Protein AF-A0A8C2WLU7-F1 (afdb_monomer_lite)

InterPro domains:
  IPR041056 Protein of unknown function DUF5585 [PF17823] (49-109)

Organism: Cyclopterus lumpus (NCBI:txid8103)

Sequence (111 aa):
NVTTVSSNNVTTVSSNNVTTVSSNNVTTVSSNNVTIVSSNNVTIPVVDVAGAALTSQLVDTASLLAVLLFGLLFFLVTVAVFVTQAYESYRRKDYTQVDYLINGMYSDSGV

Secondary structure (DSSP, 8-state):
-EEEEESS-EEEEESS-EEEEESS-EEEEESS-EEEEESS-EE----HHHHHHHHHHHHHHHHHHHHHHHHHHHHHHHHHHHHHHHHHHHHHHHHHHHHHHHHTTSSSS--

pLDDT: mean 72.71, std 14.47, range [46.16, 97.88]

Foldseek 3Di:
DDEEEDADEDEEEDADEYEYEYAEEYEYEYPDDYDYHYVDDYDYPPDDNVVVVVVVVVVVVVVVVVCVVVVVVVVVVVVVVVCVVVVCVVVVVVVVVVVCVVVVVPDPDDD

Radius of gyration: 38.04 Å; chains: 1; bounding box: 80×15×97 Å

Structure (mmCIF, N/CA/C/O backbone):
data_AF-A0A8C2WLU7-F1
#
_entry.id   AF-A0A8C2WLU7-F1
#
loop_
_atom_site.group_PDB
_atom_site.id
_atom_site.type_symbol
_atom_site.label_atom_id
_atom_site.label_alt_id
_atom_site.label_comp_id
_atom_site.label_asym_id
_atom_site.label_entity_id
_atom_site.label_seq_id
_atom_site.pdbx_PDB_ins_code
_atom_site.Cartn_x
_atom_site.Cartn_y
_atom_site.Cartn_z
_atom_site.occupancy
_atom_site.B_iso_or_equiv
_atom_site.aut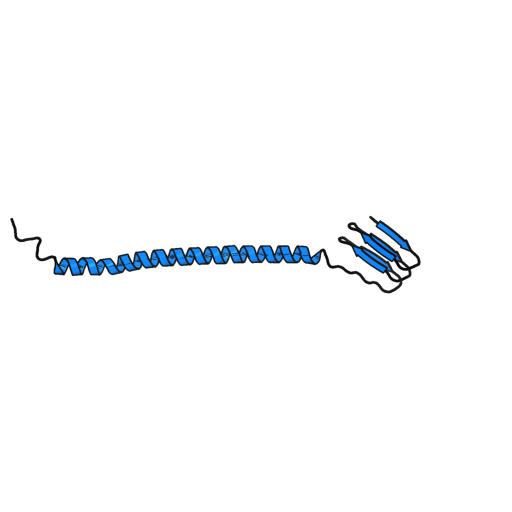h_seq_id
_atom_site.auth_comp_id
_atom_site.auth_asym_id
_atom_site.auth_atom_id
_atom_site.pdbx_PDB_model_num
ATOM 1 N N . ASN A 1 1 ? 8.486 6.322 -35.625 1.00 63.16 1 ASN A N 1
ATOM 2 C CA . ASN A 1 1 ? 9.707 5.520 -35.828 1.00 63.16 1 ASN A CA 1
ATOM 3 C C . ASN A 1 1 ? 10.837 6.415 -36.263 1.00 63.16 1 ASN A C 1
ATOM 5 O O . ASN A 1 1 ? 10.632 7.209 -37.172 1.00 63.16 1 ASN A O 1
ATOM 9 N N . VAL A 1 2 ? 12.000 6.262 -35.635 1.00 70.31 2 VAL A N 1
ATOM 10 C CA . VAL A 1 2 ? 13.261 6.858 -36.090 1.00 70.31 2 VAL A CA 1
ATOM 11 C C . VAL A 1 2 ? 14.169 5.727 -36.555 1.00 70.31 2 VAL A C 1
ATOM 13 O O . VAL A 1 2 ? 14.388 4.776 -35.804 1.00 70.31 2 VAL A O 1
ATOM 16 N N . THR A 1 3 ? 14.683 5.840 -37.778 1.00 70.31 3 THR A N 1
ATOM 17 C CA . THR A 1 3 ? 15.677 4.914 -38.326 1.00 70.31 3 THR A CA 1
ATOM 18 C C . THR A 1 3 ? 16.964 5.683 -38.565 1.00 70.31 3 THR A C 1
ATOM 20 O O . THR A 1 3 ? 16.974 6.650 -39.326 1.00 70.31 3 THR A O 1
ATOM 23 N N . THR A 1 4 ? 18.048 5.266 -37.918 1.00 71.12 4 THR A N 1
ATOM 24 C CA . THR A 1 4 ? 19.370 5.877 -38.097 1.00 71.12 4 THR A CA 1
ATOM 25 C C . THR A 1 4 ? 20.366 4.804 -38.506 1.00 71.12 4 THR A C 1
ATOM 27 O O . THR A 1 4 ? 20.514 3.795 -37.818 1.00 71.12 4 THR A O 1
ATOM 30 N N . VAL A 1 5 ? 21.038 5.028 -39.636 1.00 75.62 5 VAL A N 1
ATOM 31 C CA . VAL A 1 5 ? 22.101 4.162 -40.153 1.00 75.62 5 VAL A CA 1
ATOM 32 C C . VAL A 1 5 ? 23.371 4.991 -40.219 1.00 75.62 5 VAL A C 1
ATOM 34 O O . VAL A 1 5 ? 23.391 6.036 -40.867 1.00 75.62 5 VAL A O 1
ATOM 37 N N . SER A 1 6 ? 24.4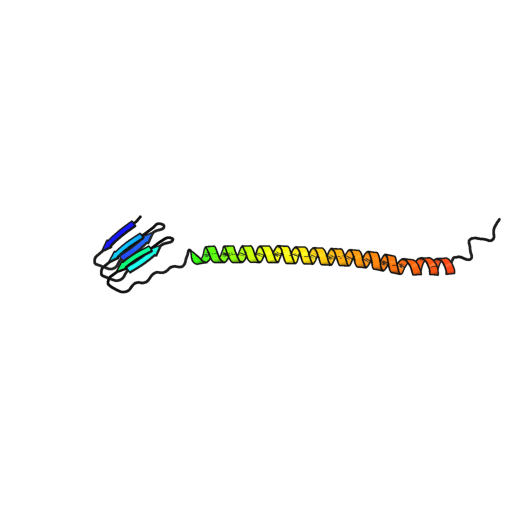13 4.552 -39.523 1.00 72.69 6 SER A N 1
ATOM 38 C CA . SER A 1 6 ? 25.680 5.278 -39.458 1.00 72.69 6 SER A CA 1
ATOM 39 C C . SER A 1 6 ? 26.859 4.321 -39.396 1.00 72.69 6 SER A C 1
ATOM 41 O O . SER A 1 6 ? 26.815 3.305 -38.710 1.00 72.69 6 SER A O 1
ATOM 43 N N . SER A 1 7 ? 27.949 4.682 -40.066 1.00 66.88 7 SER A N 1
ATOM 44 C CA . SER A 1 7 ? 29.213 3.945 -39.981 1.00 66.88 7 SER A CA 1
ATOM 45 C C . SER A 1 7 ? 30.028 4.292 -38.724 1.00 66.88 7 SER A C 1
ATOM 47 O O . SER A 1 7 ? 30.906 3.523 -38.349 1.00 66.88 7 SER A O 1
ATOM 49 N N . ASN A 1 8 ? 29.733 5.416 -38.055 1.00 74.25 8 ASN A N 1
ATOM 50 C CA . ASN A 1 8 ? 30.458 5.928 -36.880 1.00 74.25 8 ASN A CA 1
ATOM 51 C C . ASN A 1 8 ? 29.508 6.212 -35.697 1.00 74.25 8 ASN A C 1
ATOM 53 O O . ASN A 1 8 ? 28.292 6.133 -35.864 1.00 74.25 8 ASN A O 1
ATOM 57 N N . ASN A 1 9 ? 30.075 6.567 -34.528 1.00 69.69 9 ASN A N 1
ATOM 58 C CA . ASN A 1 9 ? 29.377 6.853 -33.262 1.00 69.69 9 ASN A CA 1
ATOM 59 C C . ASN A 1 9 ? 28.002 7.512 -33.450 1.00 69.69 9 ASN A C 1
ATOM 61 O O . ASN A 1 9 ? 27.900 8.584 -34.049 1.00 69.69 9 ASN A O 1
ATOM 65 N N . VAL A 1 10 ? 26.969 6.890 -32.878 1.00 71.81 10 VAL A N 1
ATOM 66 C CA . VAL A 1 10 ? 25.581 7.362 -32.968 1.00 71.81 10 VAL A CA 1
ATOM 67 C C . VAL A 1 10 ? 25.049 7.707 -31.587 1.00 71.81 10 VAL A C 1
ATOM 69 O O . VAL A 1 10 ? 25.069 6.867 -30.684 1.00 71.81 10 VAL A O 1
ATOM 72 N N . THR A 1 11 ? 24.501 8.916 -31.468 1.00 71.56 11 THR A N 1
ATOM 73 C CA . THR A 1 11 ? 23.672 9.325 -30.333 1.00 71.56 11 THR A CA 1
ATOM 74 C C . THR A 1 11 ? 22.267 9.604 -30.841 1.00 71.56 11 THR A C 1
ATOM 76 O O . THR A 1 11 ? 22.053 10.572 -31.570 1.00 71.56 11 THR A O 1
ATOM 79 N N . THR A 1 12 ? 21.308 8.770 -30.445 1.00 70.00 12 THR A N 1
ATOM 80 C CA . THR A 1 12 ? 19.894 8.955 -30.797 1.00 70.00 12 THR A CA 1
ATOM 81 C C . THR A 1 12 ? 19.084 9.145 -29.524 1.00 70.00 12 THR A C 1
ATOM 83 O O . THR A 1 12 ? 19.113 8.297 -28.631 1.00 70.00 12 THR A O 1
ATOM 86 N N . VAL A 1 13 ? 18.349 10.256 -29.454 1.00 70.25 13 VAL A N 1
ATOM 87 C CA . VAL A 1 13 ? 17.386 10.546 -28.387 1.00 70.25 13 VAL A CA 1
ATOM 88 C C . VAL A 1 13 ? 16.004 10.583 -29.019 1.00 70.25 13 VAL A C 1
ATOM 90 O O . VAL A 1 13 ? 15.760 11.377 -29.927 1.00 70.25 13 VAL A O 1
ATOM 93 N N . SER A 1 14 ? 15.109 9.692 -28.596 1.00 70.38 14 SER A N 1
ATOM 94 C CA . SER A 1 14 ? 13.762 9.624 -29.169 1.00 70.38 14 SER A CA 1
ATOM 95 C C . SER A 1 14 ? 12.728 9.096 -28.183 1.00 70.38 14 SER A C 1
ATOM 97 O O . SER A 1 14 ? 12.947 8.093 -27.507 1.00 70.38 14 SER A O 1
ATOM 99 N N . SER A 1 15 ? 11.559 9.733 -28.180 1.00 62.22 15 SER A N 1
ATOM 100 C CA . SER A 1 15 ? 10.388 9.349 -27.382 1.00 62.22 15 SER A CA 1
ATOM 101 C C . SER A 1 15 ? 9.513 8.264 -28.035 1.00 62.22 15 SER A C 1
ATOM 103 O O . SER A 1 15 ? 8.484 7.901 -27.482 1.00 62.22 15 SER A O 1
ATOM 105 N N . ASN A 1 16 ? 9.879 7.745 -29.212 1.00 75.06 16 ASN A N 1
ATOM 106 C CA . ASN A 1 16 ? 9.137 6.704 -29.937 1.00 75.06 16 ASN A CA 1
ATOM 107 C C . ASN A 1 16 ? 10.053 5.512 -30.253 1.00 75.06 16 ASN A C 1
ATOM 109 O O . ASN A 1 16 ? 11.246 5.561 -29.979 1.00 75.06 16 ASN A O 1
ATOM 113 N N . ASN A 1 17 ? 9.509 4.459 -30.875 1.00 70.25 17 ASN A N 1
ATOM 114 C CA . ASN A 1 17 ? 10.287 3.288 -31.290 1.00 70.25 17 ASN A CA 1
ATOM 115 C C . ASN A 1 17 ? 11.482 3.685 -32.178 1.00 70.25 17 ASN A C 1
ATOM 117 O O . ASN A 1 17 ? 11.316 4.384 -33.194 1.00 70.25 17 ASN A O 1
ATOM 121 N N . VAL A 1 18 ? 12.664 3.189 -31.803 1.00 71.50 18 VAL A N 1
ATOM 122 C CA . VAL A 1 18 ? 13.941 3.479 -32.466 1.00 71.50 18 VAL A CA 1
ATOM 123 C C . VAL A 1 18 ? 14.551 2.205 -33.026 1.00 71.50 18 VAL A C 1
ATOM 125 O O . VAL A 1 18 ? 14.662 1.192 -32.330 1.00 71.50 18 VAL A O 1
ATOM 128 N N . THR A 1 19 ? 15.004 2.289 -34.274 1.00 73.12 19 THR A N 1
ATOM 129 C CA . THR A 1 19 ? 15.862 1.280 -34.889 1.00 73.12 19 THR A CA 1
ATOM 130 C C . THR A 1 19 ? 17.177 1.932 -35.293 1.00 73.12 19 THR A C 1
ATOM 132 O O . THR A 1 19 ? 17.214 2.777 -36.190 1.00 73.12 19 THR A O 1
ATOM 135 N N . THR A 1 20 ? 18.259 1.531 -34.630 1.00 70.31 20 THR A N 1
ATOM 136 C CA . THR A 1 20 ? 19.602 2.061 -34.895 1.00 70.31 20 THR A CA 1
ATOM 137 C C . THR A 1 20 ? 20.496 0.947 -35.417 1.00 70.31 20 THR A C 1
ATOM 139 O O . THR A 1 20 ? 20.619 -0.100 -34.776 1.00 70.31 20 THR A O 1
ATOM 142 N N . VAL A 1 21 ? 21.129 1.189 -36.566 1.00 71.00 21 VAL A N 1
ATOM 143 C CA . VAL A 1 21 ? 22.112 0.288 -37.179 1.00 71.00 21 VAL A CA 1
ATOM 144 C C . VAL A 1 21 ? 23.455 1.008 -37.242 1.00 71.00 21 VAL A C 1
ATOM 146 O O . VAL A 1 21 ? 23.565 2.062 -37.873 1.00 71.00 21 VAL A O 1
ATOM 149 N N . SER A 1 22 ? 24.463 0.457 -36.566 1.00 73.56 22 SER A N 1
ATOM 150 C CA . SER A 1 22 ? 25.790 1.073 -36.459 1.00 73.56 22 SER A CA 1
ATOM 151 C C . SER A 1 22 ? 26.918 0.045 -36.480 1.00 73.56 22 SER A C 1
ATOM 153 O O . SER A 1 22 ? 26.789 -1.042 -35.926 1.00 73.56 22 SER A O 1
ATOM 155 N N . SER A 1 23 ? 28.055 0.405 -37.074 1.00 67.81 23 SER A N 1
ATOM 156 C CA . SER A 1 23 ? 29.281 -0.413 -37.031 1.00 67.81 23 SER A CA 1
ATOM 157 C C . SER A 1 23 ? 30.108 -0.203 -35.751 1.00 67.81 23 SER A C 1
ATOM 159 O O . SER A 1 23 ? 30.924 -1.053 -35.395 1.00 67.81 23 SER A O 1
ATOM 161 N N . ASN A 1 24 ? 29.892 0.913 -35.045 1.00 74.81 24 ASN A N 1
ATOM 162 C CA . ASN A 1 24 ? 30.664 1.363 -33.877 1.00 74.81 24 ASN A CA 1
ATOM 163 C C . ASN A 1 24 ? 29.750 1.660 -32.671 1.00 74.81 24 ASN A C 1
ATOM 165 O O . ASN A 1 24 ? 28.546 1.421 -32.736 1.00 74.81 24 ASN A O 1
ATOM 169 N N . ASN A 1 25 ? 30.318 2.203 -31.583 1.00 65.25 25 ASN A N 1
ATOM 170 C CA . ASN A 1 25 ? 29.625 2.524 -30.331 1.00 65.25 25 ASN A CA 1
ATOM 171 C C . ASN A 1 25 ? 28.283 3.241 -30.544 1.00 65.25 25 ASN A C 1
ATOM 173 O O . ASN A 1 25 ? 28.205 4.278 -31.213 1.00 65.25 25 ASN A O 1
ATOM 177 N N . VAL A 1 26 ? 27.248 2.710 -29.892 1.00 68.44 26 VAL A N 1
ATOM 178 C CA . VAL A 1 26 ? 25.895 3.271 -29.905 1.00 68.44 26 VAL A CA 1
ATOM 179 C C . VAL A 1 26 ? 25.469 3.634 -28.493 1.00 68.44 26 VAL A C 1
ATOM 181 O O . VAL A 1 26 ? 25.447 2.777 -27.607 1.00 68.44 26 VAL A O 1
ATOM 184 N N . THR A 1 27 ? 25.037 4.883 -28.327 1.00 68.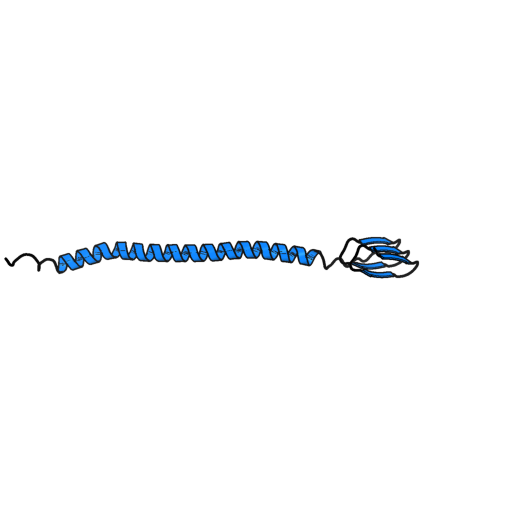25 27 THR A N 1
ATOM 185 C CA . THR A 1 27 ? 24.323 5.343 -27.136 1.00 68.25 27 THR A CA 1
ATOM 186 C C . THR A 1 27 ? 22.917 5.741 -27.563 1.00 68.25 27 THR A C 1
ATOM 188 O O . THR A 1 27 ? 22.724 6.733 -28.265 1.00 68.25 27 THR A O 1
ATOM 191 N N . THR A 1 28 ? 21.918 4.954 -27.169 1.00 66.94 28 THR A N 1
ATOM 192 C CA . THR A 1 28 ? 20.510 5.253 -27.473 1.00 66.94 28 THR A CA 1
ATOM 193 C C . THR A 1 28 ? 19.756 5.532 -26.186 1.00 66.94 28 THR A C 1
ATOM 195 O O . THR A 1 28 ? 19.724 4.685 -25.298 1.00 66.94 28 THR A O 1
ATOM 198 N N . VAL A 1 29 ? 19.131 6.706 -26.101 1.00 65.31 29 VAL A N 1
ATOM 199 C CA . VAL A 1 29 ? 18.233 7.076 -25.003 1.00 65.31 29 VAL A CA 1
ATOM 200 C C . VAL A 1 29 ? 16.816 7.079 -25.562 1.00 65.31 29 VAL A C 1
ATOM 202 O O . VAL A 1 29 ? 16.488 7.890 -26.432 1.00 65.31 29 VAL A O 1
ATOM 205 N N . SER A 1 30 ? 15.983 6.147 -25.103 1.00 69.94 30 SER A N 1
ATOM 206 C CA . SER A 1 30 ? 14.593 6.054 -25.543 1.00 69.94 30 SER A CA 1
ATOM 207 C C . SER A 1 30 ? 13.657 5.684 -24.403 1.00 69.94 30 SER A C 1
ATOM 209 O O . SER A 1 30 ? 14.007 4.890 -23.531 1.00 69.94 30 SER A O 1
ATOM 211 N N . SER A 1 31 ? 12.457 6.260 -24.447 1.00 61.53 31 SER A N 1
ATOM 212 C CA . SER A 1 31 ? 11.358 5.995 -23.512 1.00 61.53 31 SER A CA 1
ATOM 213 C C . SER A 1 31 ? 10.513 4.771 -23.900 1.00 61.53 31 SER A C 1
ATOM 215 O O . SER A 1 31 ? 9.667 4.349 -23.119 1.00 61.53 31 SER A O 1
ATOM 217 N N . ASN A 1 32 ? 10.722 4.197 -25.091 1.00 72.75 32 ASN A N 1
ATOM 218 C CA . ASN A 1 32 ? 9.917 3.108 -25.661 1.00 72.75 32 ASN A CA 1
ATOM 219 C C . ASN A 1 32 ? 10.813 1.945 -26.144 1.00 72.75 32 ASN A C 1
ATOM 221 O O . ASN A 1 32 ? 11.991 1.867 -25.804 1.00 72.75 32 ASN A O 1
ATOM 225 N N . ASN A 1 33 ? 10.252 1.018 -26.934 1.00 62.94 33 ASN A N 1
ATOM 226 C CA . ASN A 1 33 ? 10.964 -0.144 -27.469 1.00 62.94 33 ASN A CA 1
ATOM 227 C C . ASN A 1 33 ? 12.181 0.267 -28.312 1.00 62.94 33 ASN A C 1
ATOM 229 O O . ASN A 1 33 ? 12.058 1.029 -29.278 1.00 62.94 33 ASN A O 1
ATOM 233 N N . VAL A 1 34 ? 13.336 -0.317 -27.983 1.00 67.12 34 VAL A N 1
ATOM 234 C CA . VAL A 1 34 ? 14.601 -0.081 -28.683 1.00 67.12 34 VAL A CA 1
ATOM 235 C C . VAL A 1 34 ? 15.080 -1.363 -29.346 1.00 67.12 34 VAL A C 1
ATOM 237 O O . VAL A 1 34 ? 15.200 -2.403 -28.700 1.00 67.12 34 VAL A O 1
ATOM 240 N N . THR A 1 35 ? 15.398 -1.282 -30.635 1.00 66.00 35 THR A N 1
ATOM 241 C CA . THR A 1 35 ? 16.095 -2.347 -31.361 1.00 66.00 35 THR A CA 1
ATOM 242 C C . THR A 1 35 ? 17.419 -1.795 -31.871 1.00 66.00 35 THR A C 1
ATOM 244 O O . THR A 1 35 ? 17.444 -0.937 -32.755 1.00 66.00 35 THR A O 1
ATOM 247 N N . ILE A 1 36 ? 18.522 -2.265 -31.287 1.00 66.94 36 ILE A N 1
ATOM 248 C CA . ILE A 1 36 ? 19.880 -1.849 -31.655 1.00 66.94 36 ILE A CA 1
ATOM 249 C C . ILE A 1 36 ? 20.572 -3.024 -32.334 1.00 66.94 36 ILE A C 1
ATOM 251 O O . ILE A 1 36 ? 20.702 -4.092 -31.740 1.00 66.94 36 ILE A O 1
ATOM 255 N N . VAL A 1 37 ? 21.038 -2.809 -33.56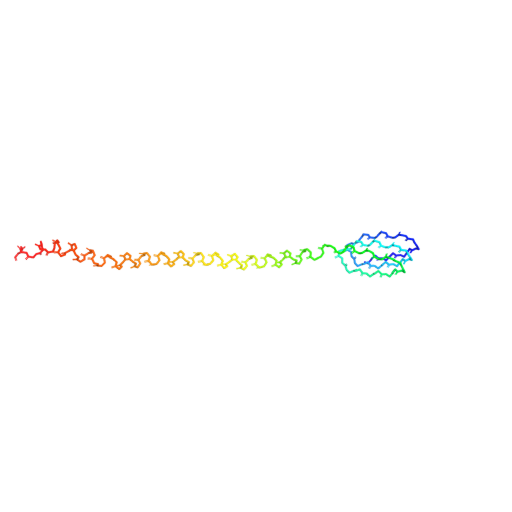2 1.00 66.25 37 VAL A N 1
ATOM 256 C CA . VAL A 1 37 ? 21.894 -3.752 -34.285 1.00 66.25 37 VAL A CA 1
ATOM 257 C C . VAL A 1 37 ? 23.257 -3.088 -34.422 1.00 66.25 37 VAL A C 1
ATOM 259 O O . VAL A 1 37 ? 23.441 -2.196 -35.251 1.00 66.25 37 VAL A O 1
ATOM 262 N N . SER A 1 38 ? 24.188 -3.472 -33.548 1.00 69.69 38 SER A N 1
ATOM 263 C CA . SER A 1 38 ? 25.553 -2.946 -33.544 1.00 69.69 38 SER A CA 1
ATOM 264 C C . SER A 1 38 ? 26.573 -4.071 -33.575 1.00 69.69 38 SER A C 1
ATOM 266 O O . SER A 1 38 ? 26.423 -5.056 -32.852 1.00 69.69 38 SER A O 1
ATOM 268 N N . SER A 1 39 ? 27.622 -3.898 -34.379 1.00 64.38 39 SER A N 1
ATOM 269 C CA . SER A 1 39 ? 28.749 -4.835 -34.435 1.00 64.38 39 SER A CA 1
ATOM 270 C C . SER A 1 39 ? 29.703 -4.692 -33.241 1.00 64.38 39 SER A C 1
ATOM 272 O O . SER A 1 39 ? 30.424 -5.639 -32.947 1.00 64.38 39 SER A O 1
ATOM 274 N N . ASN A 1 40 ? 29.683 -3.551 -32.532 1.00 64.25 40 ASN A N 1
ATOM 275 C CA . ASN A 1 40 ? 30.571 -3.230 -31.402 1.00 64.25 40 ASN A CA 1
ATOM 276 C C . ASN A 1 40 ? 29.803 -2.603 -30.208 1.00 64.25 40 ASN A C 1
ATOM 278 O O . ASN A 1 40 ? 28.689 -2.112 -30.381 1.00 64.25 40 ASN A O 1
ATOM 282 N N . ASN A 1 41 ? 30.408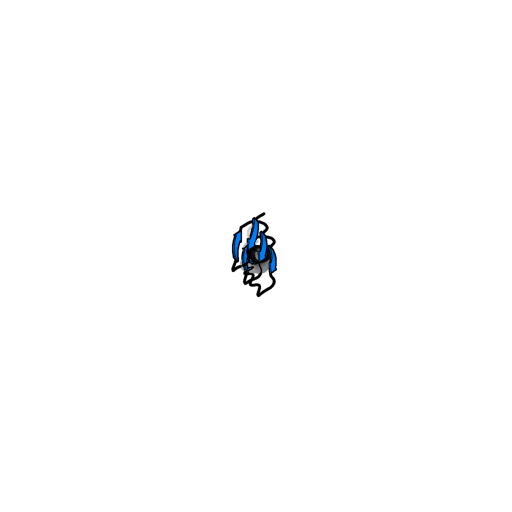 -2.638 -29.009 1.00 57.91 41 ASN A N 1
ATOM 283 C CA . ASN A 1 41 ? 29.909 -2.244 -27.671 1.00 57.91 41 ASN A CA 1
ATOM 284 C C . ASN A 1 41 ? 28.575 -1.465 -27.605 1.00 57.91 41 ASN A C 1
ATOM 286 O O . ASN A 1 41 ? 28.465 -0.333 -28.083 1.00 57.91 41 ASN A O 1
ATOM 290 N N . VAL A 1 42 ? 27.594 -2.049 -26.904 1.00 62.84 42 VAL A N 1
ATOM 291 C CA . VAL A 1 42 ? 26.243 -1.497 -26.713 1.00 62.84 42 VAL A CA 1
ATOM 292 C C . VAL A 1 42 ? 26.060 -0.998 -25.277 1.00 62.84 42 VAL A C 1
ATOM 294 O O . VAL A 1 42 ? 26.209 -1.776 -24.335 1.00 62.84 42 VAL A O 1
ATOM 297 N N . THR A 1 43 ? 25.668 0.271 -25.115 1.00 57.22 43 THR A N 1
ATOM 298 C CA . THR A 1 43 ? 25.297 0.858 -23.815 1.00 57.22 43 THR A CA 1
ATOM 299 C C . THR A 1 43 ? 23.885 1.438 -23.900 1.00 57.22 43 THR A C 1
ATOM 301 O O . THR A 1 43 ? 23.658 2.420 -24.609 1.00 57.22 43 THR A O 1
ATOM 304 N N . ILE A 1 44 ? 22.929 0.843 -23.175 1.00 62.28 44 ILE A N 1
ATOM 305 C CA . ILE A 1 44 ? 21.526 1.292 -23.147 1.00 62.28 44 ILE A CA 1
ATOM 306 C C . ILE A 1 44 ? 21.168 1.798 -21.742 1.00 62.28 44 ILE A C 1
ATOM 308 O O . ILE A 1 44 ? 21.011 0.985 -20.829 1.00 62.28 44 ILE A O 1
ATOM 312 N N . PRO A 1 45 ? 21.002 3.115 -21.536 1.00 58.22 45 PRO A N 1
ATOM 313 C CA . PRO A 1 45 ? 20.416 3.647 -20.311 1.00 58.22 45 PRO A CA 1
ATOM 314 C C . PRO A 1 45 ? 18.881 3.491 -20.333 1.00 58.22 45 PRO A C 1
ATOM 316 O O . PRO A 1 45 ? 18.151 4.413 -20.688 1.00 58.22 45 PRO A O 1
ATOM 319 N N . VAL A 1 46 ? 18.381 2.309 -19.955 1.00 56.81 46 VAL A N 1
ATOM 320 C CA . VAL A 1 46 ? 16.955 2.063 -19.653 1.00 56.81 46 VAL A CA 1
ATOM 321 C C . VAL A 1 46 ? 16.692 2.522 -18.220 1.00 56.81 46 VAL A C 1
ATOM 323 O O . VAL A 1 46 ? 16.985 1.779 -17.290 1.00 56.81 46 VAL A O 1
ATOM 326 N N . VAL A 1 47 ? 16.198 3.745 -18.007 1.00 55.25 47 VAL A N 1
ATOM 327 C CA . VAL A 1 47 ? 15.969 4.240 -16.629 1.00 55.25 47 VAL A CA 1
ATOM 328 C C . VAL A 1 47 ? 14.549 4.764 -16.378 1.00 55.25 47 VAL A C 1
ATOM 330 O O . VAL A 1 47 ? 14.098 4.718 -15.241 1.00 55.25 47 VAL A O 1
ATOM 333 N N . ASP A 1 48 ? 13.776 5.162 -17.392 1.00 54.47 48 ASP A N 1
ATOM 334 C CA . ASP A 1 48 ? 12.579 5.984 -17.116 1.00 54.47 48 ASP A CA 1
ATOM 335 C C . ASP A 1 48 ? 11.240 5.215 -17.021 1.00 54.47 48 ASP A C 1
ATOM 337 O O . ASP A 1 48 ? 10.305 5.645 -16.353 1.00 54.47 48 ASP A O 1
ATOM 341 N N . VAL A 1 49 ? 11.129 4.022 -17.619 1.00 54.56 49 VAL A N 1
ATOM 342 C CA . VAL A 1 49 ? 9.859 3.256 -17.629 1.00 54.56 49 VAL A CA 1
ATOM 343 C C . VAL A 1 49 ? 9.655 2.418 -16.359 1.00 54.56 49 VAL A C 1
ATOM 345 O O . VAL A 1 49 ? 8.530 2.261 -15.888 1.00 54.56 49 VAL A O 1
ATOM 348 N N . ALA A 1 50 ? 10.733 1.911 -15.754 1.00 54.78 50 ALA A N 1
ATOM 349 C CA . ALA A 1 50 ? 10.643 1.104 -14.534 1.00 54.78 50 ALA A CA 1
ATOM 350 C C . ALA A 1 50 ? 10.263 1.942 -13.297 1.00 54.78 50 ALA A C 1
ATOM 352 O O . ALA A 1 50 ? 9.608 1.434 -12.386 1.00 54.78 50 ALA A O 1
ATOM 353 N N . GLY A 1 51 ? 10.624 3.231 -13.280 1.00 56.41 51 GLY A N 1
ATOM 354 C CA . GLY A 1 51 ? 10.320 4.138 -12.171 1.00 56.41 51 GLY A CA 1
ATOM 355 C C . GLY A 1 51 ? 8.821 4.395 -11.997 1.00 56.41 51 GLY A C 1
ATOM 356 O O . GLY A 1 51 ? 8.322 4.347 -10.877 1.00 56.41 51 GLY A O 1
ATOM 357 N N . ALA A 1 52 ? 8.084 4.593 -13.093 1.00 59.53 52 ALA A N 1
ATOM 358 C CA . ALA A 1 52 ? 6.647 4.891 -13.056 1.00 59.53 52 ALA A CA 1
ATOM 359 C C . ALA A 1 52 ? 5.774 3.690 -12.632 1.00 59.53 52 ALA A C 1
ATOM 361 O O . ALA A 1 52 ? 4.746 3.851 -11.969 1.00 59.53 52 ALA A O 1
ATOM 362 N N . ALA A 1 53 ? 6.186 2.471 -12.987 1.00 60.12 53 ALA A 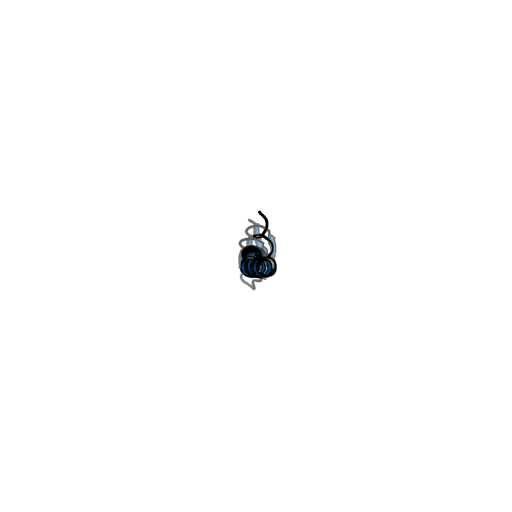N 1
ATOM 363 C CA . ALA A 1 53 ? 5.511 1.256 -12.530 1.00 60.12 53 ALA A CA 1
ATOM 364 C C . ALA A 1 53 ? 5.749 1.013 -11.030 1.00 60.12 53 ALA A C 1
ATOM 366 O O . ALA A 1 53 ? 4.827 0.647 -10.300 1.00 60.12 53 ALA A O 1
ATOM 367 N N . LEU A 1 54 ? 6.972 1.280 -10.557 1.00 63.88 54 LEU A N 1
ATOM 368 C CA . LEU A 1 54 ? 7.345 1.105 -9.157 1.00 63.88 54 LEU A CA 1
ATOM 369 C C . LEU A 1 54 ? 6.625 2.102 -8.235 1.00 63.88 54 LEU A C 1
ATOM 371 O O . LEU A 1 54 ? 6.187 1.723 -7.150 1.00 63.88 54 LEU A O 1
ATOM 375 N N . THR A 1 55 ? 6.449 3.356 -8.667 1.00 67.88 55 THR A N 1
ATOM 376 C CA . THR A 1 55 ? 5.686 4.352 -7.897 1.00 67.88 55 THR A CA 1
ATOM 377 C C . THR A 1 55 ? 4.204 4.001 -7.817 1.00 67.88 55 THR A C 1
ATOM 379 O O . THR A 1 55 ? 3.619 4.147 -6.748 1.00 67.88 55 THR A O 1
ATOM 382 N N . SER A 1 56 ? 3.609 3.478 -8.893 1.00 75.00 56 SER A N 1
ATOM 383 C CA . SER A 1 56 ? 2.203 3.048 -8.896 1.00 75.00 56 SER A CA 1
ATOM 384 C C . SER A 1 56 ? 1.969 1.890 -7.921 1.00 75.00 56 SER A C 1
ATOM 386 O O . SER A 1 56 ? 1.086 1.962 -7.071 1.00 75.00 56 SER A O 1
ATOM 388 N N . GLN A 1 57 ? 2.835 0.872 -7.946 1.00 79.25 57 GLN A N 1
ATOM 389 C CA . GLN A 1 57 ? 2.751 -0.262 -7.022 1.00 79.25 57 GLN A CA 1
ATOM 390 C C . GLN A 1 57 ? 2.953 0.153 -5.555 1.00 79.25 57 GLN A C 1
ATOM 392 O O . GLN A 1 57 ? 2.285 -0.364 -4.651 1.00 79.25 57 GLN A O 1
ATOM 397 N N . LEU A 1 58 ? 3.870 1.095 -5.310 1.00 83.00 58 LEU A N 1
ATOM 398 C CA . LEU A 1 58 ? 4.095 1.649 -3.979 1.00 83.00 58 LEU A CA 1
ATOM 399 C C . LEU A 1 58 ? 2.862 2.418 -3.484 1.00 83.00 58 LEU A C 1
ATOM 401 O O . LEU A 1 58 ? 2.485 2.258 -2.325 1.00 83.00 58 LEU A O 1
ATOM 405 N N . VAL A 1 59 ? 2.212 3.199 -4.354 1.00 87.19 59 VAL A N 1
ATOM 406 C CA . VAL A 1 59 ? 0.978 3.938 -4.042 1.00 87.19 59 VAL A CA 1
ATOM 407 C C . VAL A 1 59 ? -0.185 2.991 -3.762 1.00 87.19 59 VAL A C 1
ATOM 409 O O . VAL A 1 59 ? -0.880 3.194 -2.771 1.00 87.19 59 VAL A O 1
ATOM 412 N N . ASP A 1 60 ? -0.371 1.934 -4.551 1.00 90.56 60 ASP A N 1
ATOM 413 C CA . ASP A 1 60 ? -1.451 0.961 -4.336 1.00 90.56 60 ASP A CA 1
ATOM 414 C C . ASP A 1 60 ? -1.304 0.245 -2.986 1.00 90.56 60 ASP A C 1
ATOM 416 O O . ASP A 1 60 ? -2.256 0.135 -2.207 1.00 90.56 60 ASP A O 1
ATOM 420 N N . THR A 1 61 ? -0.077 -0.171 -2.662 1.00 90.81 61 THR A N 1
ATOM 421 C CA . THR A 1 61 ? 0.234 -0.817 -1.380 1.00 90.81 61 THR A CA 1
ATOM 422 C C . THR A 1 61 ? 0.084 0.162 -0.214 1.00 90.81 61 THR A C 1
ATOM 424 O O . THR A 1 61 ? -0.461 -0.193 0.834 1.00 90.81 61 THR A O 1
ATOM 427 N N . ALA A 1 62 ? 0.526 1.411 -0.392 1.00 91.44 62 ALA A N 1
ATOM 428 C CA . ALA A 1 62 ? 0.390 2.461 0.611 1.00 91.44 62 ALA A CA 1
ATOM 429 C C . ALA A 1 62 ? -1.078 2.832 0.858 1.00 91.44 62 ALA A C 1
ATOM 431 O O . ALA A 1 62 ? -1.459 3.010 2.011 1.00 91.44 62 ALA A O 1
ATOM 432 N N . SER A 1 63 ? -1.912 2.890 -0.184 1.00 93.19 63 SER A N 1
ATOM 433 C CA . SER A 1 63 ? -3.355 3.127 -0.064 1.00 93.19 63 SER A CA 1
ATOM 434 C C . SER A 1 63 ? -4.041 2.007 0.710 1.00 93.19 63 SER A C 1
ATOM 436 O O . SER A 1 63 ? -4.820 2.281 1.622 1.00 93.19 63 SER A O 1
ATOM 438 N N . LEU A 1 64 ? -3.720 0.745 0.406 1.00 94.94 64 LEU A N 1
ATOM 439 C CA . LEU A 1 64 ? -4.269 -0.397 1.137 1.00 94.94 64 LEU A CA 1
ATOM 440 C C . LEU A 1 64 ? -3.881 -0.350 2.624 1.00 94.94 64 LEU A C 1
ATOM 442 O O . LEU A 1 64 ? -4.737 -0.523 3.492 1.00 94.94 64 LEU A O 1
ATOM 446 N N . LEU A 1 65 ? -2.610 -0.058 2.920 1.00 95.50 65 LEU A N 1
ATOM 447 C CA . LEU A 1 65 ? -2.125 0.142 4.288 1.00 95.50 65 LEU A CA 1
ATOM 448 C C . LEU A 1 65 ? -2.803 1.331 4.977 1.00 95.50 65 LEU A C 1
ATOM 450 O O . LEU A 1 65 ? -3.174 1.219 6.142 1.00 95.50 65 LEU A O 1
ATOM 454 N N . ALA A 1 66 ? -2.990 2.451 4.278 1.00 96.12 66 ALA A N 1
ATOM 455 C CA . ALA A 1 66 ? -3.626 3.644 4.824 1.00 96.12 66 ALA A CA 1
ATOM 456 C C . ALA A 1 66 ? -5.086 3.374 5.201 1.00 96.12 66 ALA A C 1
ATOM 458 O O . ALA A 1 66 ? -5.496 3.692 6.316 1.00 96.12 66 ALA A O 1
ATOM 459 N N . VAL A 1 67 ? -5.852 2.726 4.316 1.00 96.81 67 VAL A N 1
ATOM 460 C CA . VAL A 1 67 ? -7.239 2.321 4.593 1.00 96.81 67 VAL A CA 1
ATOM 461 C C . VAL A 1 67 ? -7.292 1.333 5.760 1.00 96.81 67 VAL A C 1
ATOM 463 O O . VAL A 1 67 ? -8.136 1.483 6.643 1.00 96.81 67 VAL A O 1
ATOM 466 N N . LEU A 1 68 ? -6.372 0.365 5.813 1.00 96.19 68 LEU A N 1
ATOM 467 C CA . LEU A 1 68 ? -6.289 -0.599 6.909 1.00 96.19 68 LEU A CA 1
ATOM 468 C C . LEU A 1 68 ? -5.983 0.077 8.251 1.00 96.19 68 LEU A C 1
ATOM 470 O O . LEU A 1 68 ? -6.674 -0.189 9.230 1.00 96.19 68 LEU A O 1
ATOM 474 N N . LEU A 1 69 ? -4.978 0.956 8.312 1.00 97.06 69 LEU A N 1
ATOM 475 C CA . LEU A 1 69 ? -4.609 1.654 9.545 1.00 97.06 69 LEU A CA 1
ATOM 476 C C . LEU A 1 69 ? -5.700 2.617 10.000 1.00 97.06 69 LEU A C 1
ATOM 478 O O . LEU A 1 69 ? -6.016 2.656 11.187 1.00 97.06 69 LEU A O 1
ATOM 482 N N . PHE A 1 70 ? -6.300 3.366 9.074 1.00 97.88 70 PHE A N 1
ATOM 483 C CA . PHE A 1 70 ? -7.375 4.295 9.405 1.00 97.88 70 PHE A CA 1
ATOM 484 C C . PHE A 1 70 ? -8.628 3.548 9.880 1.00 97.88 70 PHE A C 1
ATOM 486 O O . PHE A 1 70 ? -9.223 3.917 10.892 1.00 97.88 70 PHE A O 1
ATOM 493 N N . GLY A 1 71 ? -8.988 2.450 9.208 1.00 97.62 71 GLY A N 1
ATOM 494 C CA . GLY A 1 71 ? -10.084 1.573 9.613 1.00 97.62 71 GLY A CA 1
ATOM 495 C C . GLY A 1 71 ? -9.832 0.898 10.962 1.00 97.62 71 GLY A C 1
ATOM 496 O O . GLY A 1 71 ? -10.718 0.888 11.814 1.00 97.62 71 GLY A O 1
ATOM 497 N N . LEU A 1 72 ? -8.617 0.396 11.198 1.00 97.25 72 LEU A N 1
ATOM 498 C CA . LEU A 1 72 ? -8.218 -0.207 12.470 1.00 97.25 72 LEU A CA 1
ATOM 499 C C . LEU A 1 72 ? -8.254 0.811 13.614 1.00 97.25 72 LEU A C 1
ATOM 501 O O . LEU A 1 72 ? -8.761 0.502 14.691 1.00 97.25 72 LEU A O 1
ATOM 505 N N . LEU A 1 73 ? -7.747 2.024 13.386 1.00 97.38 73 LEU A N 1
ATOM 506 C CA . LEU A 1 73 ? -7.769 3.096 14.376 1.00 97.38 73 LEU A CA 1
ATOM 507 C C . LEU A 1 73 ? -9.209 3.478 14.730 1.00 97.38 73 LEU A C 1
ATOM 509 O O . LEU A 1 73 ? -9.561 3.526 15.908 1.00 97.38 73 LEU A O 1
ATOM 513 N N . PHE A 1 74 ? -10.055 3.696 13.719 1.00 97.44 74 PHE A N 1
ATOM 514 C CA . PHE A 1 74 ? -11.470 4.004 13.919 1.00 97.44 74 PHE A CA 1
ATOM 515 C C . PHE A 1 74 ? -12.201 2.876 14.661 1.00 97.44 74 PHE A C 1
ATOM 517 O O . PHE A 1 74 ? -12.981 3.133 15.582 1.00 97.44 74 PHE A O 1
ATOM 524 N N . PHE A 1 75 ? -11.914 1.621 14.311 1.00 97.38 75 PHE A N 1
ATOM 525 C CA . PHE A 1 75 ? -12.457 0.452 14.993 1.00 97.38 75 PHE A CA 1
ATOM 526 C C . PHE A 1 75 ? -12.051 0.416 16.471 1.00 97.38 75 PHE A C 1
ATOM 528 O O . PHE A 1 75 ? -12.912 0.266 17.336 1.00 97.38 75 PHE A O 1
ATOM 535 N N . LEU A 1 76 ? -10.766 0.623 16.777 1.00 97.62 76 LEU A N 1
ATOM 536 C CA . LEU A 1 76 ? -10.258 0.614 18.148 1.00 97.62 76 LEU A CA 1
ATOM 537 C C . LEU A 1 76 ? -10.895 1.722 18.997 1.00 97.62 76 LEU A C 1
ATOM 539 O O . LEU A 1 76 ? -11.314 1.463 20.122 1.00 97.62 76 LEU A O 1
ATOM 543 N N . VAL A 1 77 ? -11.022 2.934 18.444 1.00 97.69 77 VAL A N 1
ATOM 544 C CA . VAL A 1 77 ? -11.705 4.060 19.105 1.00 97.69 77 VAL A CA 1
ATOM 545 C C . VAL A 1 77 ? -13.168 3.718 19.379 1.00 97.69 77 VAL A C 1
ATOM 547 O O . VAL A 1 77 ? -13.644 3.909 20.495 1.00 97.69 77 VAL A O 1
ATOM 550 N N . THR A 1 78 ? -13.873 3.159 18.395 1.00 96.25 78 THR A N 1
ATOM 551 C CA . THR A 1 78 ? -15.283 2.768 18.541 1.00 96.25 78 THR A CA 1
ATOM 552 C C . THR A 1 78 ? -15.462 1.720 19.641 1.00 96.25 78 THR A C 1
ATOM 554 O O . THR A 1 78 ? -16.327 1.872 20.505 1.00 96.25 78 THR A O 1
ATOM 557 N N . VAL A 1 79 ? -14.611 0.688 19.663 1.00 97.38 79 VAL A N 1
ATOM 558 C CA . VAL A 1 79 ? -14.611 -0.340 20.714 1.00 97.38 79 VAL A CA 1
ATOM 559 C C . VAL A 1 79 ? -14.283 0.270 22.074 1.00 97.38 79 VAL A C 1
ATOM 561 O O . VAL A 1 79 ? -14.975 -0.026 23.040 1.00 97.38 79 VAL A O 1
ATOM 564 N N . ALA A 1 80 ? -13.285 1.151 22.169 1.00 95.94 80 ALA A N 1
ATOM 565 C CA . ALA A 1 80 ? -12.917 1.804 23.424 1.00 95.94 80 ALA A CA 1
ATOM 566 C C . ALA A 1 80 ? -14.062 2.658 23.987 1.00 95.94 80 ALA A C 1
ATOM 568 O O . ALA A 1 80 ? -14.339 2.604 25.186 1.00 95.94 80 ALA A O 1
ATOM 569 N N . VAL A 1 81 ? -14.773 3.393 23.126 1.00 95.56 81 VAL A N 1
ATOM 570 C CA . VAL A 1 81 ? -15.963 4.166 23.510 1.00 95.56 81 VAL A CA 1
ATOM 571 C C . VAL A 1 81 ? -17.080 3.234 23.972 1.00 95.56 81 VAL A C 1
ATOM 573 O O . VAL A 1 81 ? -17.694 3.478 25.009 1.00 95.56 81 VAL A O 1
ATOM 576 N N . PHE A 1 82 ? -17.331 2.141 23.251 1.00 94.06 82 PHE A N 1
ATOM 577 C CA . PHE A 1 82 ? -18.343 1.162 23.642 1.00 94.06 82 PHE A CA 1
ATOM 578 C C . PHE A 1 82 ? -18.008 0.489 24.979 1.00 94.06 82 PHE A C 1
ATOM 580 O O . PHE A 1 82 ? -18.868 0.405 25.850 1.00 94.06 82 PHE A O 1
ATOM 587 N N . VAL A 1 83 ? -16.755 0.072 25.179 1.00 92.94 83 VAL A N 1
ATOM 588 C CA . VAL A 1 83 ? -16.269 -0.525 26.430 1.00 92.94 83 VAL A CA 1
ATOM 589 C C . VAL A 1 83 ? -16.352 0.474 27.572 1.00 92.94 83 VAL A C 1
ATOM 591 O O . VAL A 1 83 ? -16.809 0.098 28.639 1.00 92.94 83 VAL A O 1
ATOM 594 N N . THR A 1 84 ? -15.971 1.735 27.367 1.00 90.62 84 THR A N 1
ATOM 595 C CA . THR A 1 84 ? -16.082 2.773 28.404 1.00 90.62 84 THR A CA 1
ATOM 596 C C . THR A 1 84 ? -17.535 2.968 28.819 1.00 90.62 84 THR A C 1
ATOM 598 O O . THR A 1 84 ? -17.847 2.895 30.003 1.00 90.62 84 THR A O 1
ATOM 601 N N . GLN A 1 85 ? -18.444 3.117 27.854 1.00 87.69 85 GLN A N 1
ATOM 602 C CA . GLN A 1 85 ? -19.874 3.247 28.139 1.00 87.69 85 GLN A CA 1
ATOM 603 C C . GLN A 1 85 ? -20.440 2.002 28.828 1.00 87.69 85 GLN A C 1
ATOM 605 O O . GLN A 1 85 ? -21.191 2.117 29.793 1.00 87.69 85 GLN A O 1
ATOM 610 N N . ALA A 1 86 ? -20.073 0.806 28.362 1.00 85.31 86 ALA A N 1
ATOM 611 C CA . ALA A 1 86 ? -20.522 -0.453 28.943 1.00 85.31 86 ALA A CA 1
ATOM 612 C C . ALA A 1 86 ? -19.942 -0.675 30.346 1.00 85.31 86 ALA A C 1
ATOM 614 O O . ALA A 1 86 ? -20.648 -1.154 31.226 1.00 85.31 86 ALA A O 1
ATOM 615 N N . TYR A 1 87 ? -18.687 -0.296 30.576 1.00 86.62 87 TYR A N 1
ATOM 616 C CA . TYR A 1 87 ? -18.015 -0.374 31.868 1.00 86.62 87 TYR A CA 1
ATOM 617 C C . TYR A 1 87 ? -18.617 0.615 32.864 1.00 86.62 87 TYR A C 1
ATOM 619 O O . TYR A 1 87 ? -18.909 0.239 33.996 1.00 86.62 87 TYR A O 1
ATOM 627 N N . GLU A 1 88 ? -18.871 1.856 32.448 1.00 80.69 88 GLU A N 1
ATOM 628 C CA . GLU A 1 88 ? -19.603 2.823 33.262 1.00 80.69 88 GLU A CA 1
ATOM 629 C C . GLU A 1 88 ? -21.022 2.334 33.549 1.00 80.69 88 GLU A C 1
ATOM 631 O O . GLU A 1 88 ? -21.449 2.355 34.699 1.00 80.69 88 GLU A O 1
ATOM 636 N N . SER A 1 89 ? -21.732 1.824 32.543 1.00 78.62 89 SER A N 1
ATOM 637 C CA . SER A 1 89 ? -23.062 1.231 32.710 1.00 78.62 89 SER A CA 1
ATOM 638 C C . SER A 1 89 ? -23.049 0.037 33.671 1.00 78.62 89 SER A C 1
ATOM 640 O O . SER A 1 89 ? -23.960 -0.109 34.485 1.00 78.62 89 SER A O 1
ATOM 642 N N . TYR A 1 90 ? -22.009 -0.798 33.619 1.00 73.25 90 TYR A N 1
ATOM 643 C CA . TYR A 1 90 ? -21.818 -1.922 34.530 1.00 73.25 90 TYR A CA 1
ATOM 644 C C . TYR A 1 90 ? -21.543 -1.433 35.957 1.00 73.25 90 TYR A C 1
ATOM 646 O O . TYR A 1 90 ? -22.241 -1.825 36.883 1.00 73.25 90 TYR A O 1
ATOM 654 N N . ARG A 1 91 ? -20.605 -0.497 36.137 1.00 69.75 91 ARG A N 1
ATOM 655 C CA . ARG A 1 91 ? -20.208 0.029 37.453 1.00 69.75 91 ARG A CA 1
ATOM 656 C C . ARG A 1 91 ? -21.295 0.876 38.125 1.00 69.75 91 ARG A C 1
ATOM 658 O O . ARG A 1 91 ? -21.391 0.907 39.350 1.00 69.75 91 ARG A O 1
ATOM 665 N N . ARG A 1 92 ? -22.114 1.588 37.345 1.00 64.50 92 ARG A N 1
ATOM 666 C CA . ARG A 1 92 ? -23.208 2.432 37.858 1.00 64.50 92 ARG A CA 1
ATOM 667 C C . ARG A 1 92 ? -24.346 1.609 38.466 1.00 64.50 92 ARG A C 1
ATOM 669 O O . ARG A 1 92 ? -25.038 2.134 39.332 1.00 64.50 92 ARG A O 1
ATOM 676 N N . LYS A 1 93 ? -24.527 0.342 38.066 1.00 57.25 93 LYS A N 1
ATOM 677 C CA . LYS A 1 93 ? -25.567 -0.535 38.638 1.00 57.25 93 LYS A CA 1
ATOM 678 C C . LYS A 1 93 ? -25.357 -0.789 40.130 1.00 57.25 93 LYS A C 1
ATOM 680 O O . LYS A 1 93 ? -26.333 -0.771 40.872 1.00 57.25 93 LYS A O 1
ATOM 685 N N . ASP A 1 94 ? -24.106 -0.906 40.570 1.00 55.44 94 ASP A N 1
ATOM 686 C CA . ASP A 1 94 ? -23.801 -1.106 41.986 1.00 55.44 94 ASP A CA 1
ATOM 687 C C . ASP A 1 94 ? -23.846 0.219 42.763 1.00 55.44 94 ASP A C 1
ATOM 689 O O . ASP A 1 94 ? -24.472 0.282 43.813 1.00 55.44 94 ASP A O 1
ATOM 693 N N . TYR A 1 95 ? -23.289 1.316 42.230 1.00 52.53 95 TYR A N 1
ATOM 694 C CA . TYR A 1 95 ? -23.278 2.620 42.922 1.00 52.53 95 TYR A CA 1
ATOM 695 C C . TYR A 1 95 ? -24.678 3.207 43.147 1.00 52.53 95 TYR A C 1
ATOM 697 O O . TYR A 1 95 ? -24.954 3.750 44.211 1.00 52.53 95 TYR A O 1
ATOM 705 N N . THR A 1 96 ? -25.588 3.050 42.182 1.00 54.09 96 THR A N 1
ATOM 706 C CA . THR A 1 96 ? -26.996 3.420 42.361 1.00 54.09 96 THR A CA 1
ATOM 707 C C . THR A 1 96 ? -27.653 2.530 43.414 1.00 54.09 96 THR A C 1
ATOM 709 O O . THR A 1 96 ? -28.350 3.035 44.270 1.00 54.09 96 THR A O 1
ATOM 712 N N . GLN A 1 97 ? -27.431 1.220 43.458 1.00 53.28 97 GLN A N 1
ATOM 713 C CA . GLN A 1 97 ? -28.129 0.416 44.464 1.00 53.28 97 GLN A CA 1
ATOM 714 C C . GLN A 1 97 ? -27.575 0.618 45.888 1.00 53.28 97 GLN A C 1
ATOM 716 O O . GLN A 1 97 ? -28.356 0.625 46.836 1.00 53.28 97 GLN A O 1
ATOM 721 N N . VAL A 1 98 ? -26.265 0.849 46.054 1.00 59.22 98 VAL A N 1
ATOM 722 C CA . VAL A 1 98 ? -25.662 1.068 47.383 1.00 59.22 98 VAL A CA 1
ATOM 723 C C . VAL A 1 98 ? -26.009 2.454 47.937 1.00 59.22 98 VAL A C 1
ATOM 725 O O . VAL A 1 98 ? -26.409 2.550 49.097 1.00 59.22 98 VAL A O 1
ATOM 728 N N . ASP A 1 99 ? -25.954 3.509 47.114 1.00 64.12 99 ASP A N 1
ATOM 729 C CA . ASP A 1 99 ? -26.366 4.859 47.532 1.00 64.12 99 ASP A CA 1
ATOM 730 C C . ASP A 1 99 ? -27.868 4.908 47.850 1.00 64.12 99 ASP A C 1
ATOM 732 O O . ASP A 1 99 ? -28.289 5.609 48.767 1.00 64.12 99 ASP A O 1
ATOM 736 N N . TYR A 1 100 ? -28.692 4.126 47.142 1.00 60.50 100 TYR A N 1
ATOM 737 C CA . TYR A 1 100 ? -30.127 4.032 47.412 1.00 60.50 100 TYR A CA 1
ATOM 738 C C . TYR A 1 100 ? -30.436 3.141 48.608 1.00 60.50 100 TYR A C 1
ATOM 740 O O . TYR A 1 100 ? -31.481 3.323 49.207 1.00 60.50 100 TYR A O 1
ATOM 748 N N . LEU A 1 101 ? -29.569 2.203 48.989 1.00 64.88 101 LEU A N 1
ATOM 749 C CA . LEU A 1 101 ? -29.732 1.440 50.227 1.00 64.88 101 LEU A CA 1
ATOM 750 C C . LEU A 1 101 ? -29.294 2.265 51.447 1.00 64.88 101 LEU A C 1
ATOM 752 O O . LEU A 1 101 ? -29.901 2.170 52.508 1.00 64.88 101 LEU A O 1
ATOM 756 N N . ILE A 1 102 ? -28.293 3.131 51.269 1.00 57.69 102 ILE A N 1
ATOM 757 C CA . ILE A 1 102 ? -27.859 4.126 52.260 1.00 57.69 102 ILE A CA 1
ATOM 758 C C . ILE A 1 102 ? -28.895 5.255 52.413 1.00 57.69 102 ILE A C 1
ATOM 760 O O . ILE A 1 102 ? -29.159 5.683 53.535 1.00 57.69 102 ILE A O 1
ATOM 764 N N . ASN A 1 103 ? -29.544 5.682 51.323 1.00 65.00 103 ASN A N 1
ATOM 765 C CA . ASN A 1 103 ? -30.601 6.707 51.338 1.00 65.00 103 ASN A CA 1
ATOM 766 C C . ASN A 1 103 ? -32.035 6.134 51.443 1.00 65.00 103 ASN A C 1
ATOM 768 O O . ASN A 1 103 ? -32.995 6.892 51.577 1.00 65.00 103 ASN A O 1
ATOM 772 N N . GLY A 1 104 ? -32.205 4.811 51.377 1.00 59.09 104 GLY A N 1
ATOM 773 C CA . GLY A 1 104 ? -33.488 4.114 51.177 1.00 59.09 104 GLY A CA 1
ATOM 774 C C . GLY A 1 104 ? -34.332 3.892 52.424 1.00 59.09 104 GLY A C 1
ATOM 775 O O . GLY A 1 104 ? -35.419 3.335 52.328 1.00 59.09 104 GLY A O 1
ATOM 776 N N . MET A 1 105 ? -33.884 4.368 53.583 1.00 58.72 105 MET A N 1
ATOM 777 C CA . MET A 1 105 ? -34.682 4.413 54.814 1.00 58.72 105 MET A CA 1
ATOM 778 C C . MET A 1 105 ? -35.398 5.764 55.012 1.00 58.72 105 MET A C 1
ATOM 780 O O . MET A 1 105 ? -35.667 6.155 56.142 1.00 58.72 105 MET A O 1
ATOM 784 N N . TYR A 1 106 ? -35.711 6.496 53.935 1.00 53.66 106 TYR A N 1
ATOM 785 C CA . TYR A 1 106 ? -36.415 7.790 54.008 1.00 53.66 106 TYR A CA 1
ATOM 786 C C . TYR A 1 106 ? -37.723 7.872 53.207 1.00 53.66 106 TYR A C 1
ATOM 788 O O . TYR A 1 106 ? -38.295 8.954 53.111 1.00 53.66 106 TYR A O 1
ATOM 796 N N . SER A 1 107 ? -38.220 6.782 52.612 1.00 56.16 107 SER A N 1
ATOM 797 C CA . SER A 1 107 ? -39.370 6.865 51.687 1.00 56.16 107 SER A CA 1
ATOM 798 C C . SER A 1 107 ? -40.651 6.141 52.116 1.00 56.16 107 SER A C 1
ATOM 800 O O . SER A 1 107 ? -41.603 6.182 51.347 1.00 56.16 107 SER A O 1
ATOM 802 N N . ASP A 1 108 ? -40.731 5.527 53.307 1.00 56.72 108 ASP A N 1
ATOM 803 C CA . ASP A 1 108 ? -41.938 4.761 53.692 1.00 56.72 108 ASP A CA 1
ATOM 804 C C . ASP A 1 108 ? -42.312 4.815 55.191 1.00 56.72 108 ASP A C 1
ATOM 806 O O . ASP A 1 108 ? -42.432 3.795 55.863 1.00 56.72 108 ASP A O 1
ATOM 810 N N . SER A 1 109 ? -42.493 6.012 55.765 1.00 55.09 109 SER A N 1
ATOM 811 C CA . SER A 1 109 ? -43.134 6.137 57.092 1.00 55.09 109 SER A CA 1
ATOM 812 C C . SER A 1 109 ? -43.937 7.431 57.264 1.00 55.09 109 SER A C 1
ATOM 814 O O . SER A 1 109 ? -43.787 8.142 58.261 1.00 55.09 109 SER A O 1
ATOM 816 N N . GLY A 1 110 ? -44.768 7.778 56.281 1.00 58.72 110 GLY A N 1
ATOM 817 C CA . GLY A 1 110 ? -45.568 8.998 56.355 1.00 58.72 110 GLY A CA 1
ATOM 818 C C . GLY A 1 110 ? -46.748 9.051 55.396 1.00 58.72 110 GLY A C 1
ATOM 819 O O . GLY A 1 110 ? -46.750 9.932 54.545 1.00 58.72 110 GLY A O 1
ATOM 820 N N . VAL A 1 111 ? -47.715 8.139 55.552 1.00 46.16 111 VAL A N 1
ATOM 821 C CA . VAL A 1 111 ? -49.177 8.384 55.554 1.00 46.16 111 VAL A CA 1
ATOM 822 C C . VAL A 1 111 ? -49.900 7.194 56.179 1.00 46.16 111 VAL A C 1
ATOM 824 O O . VAL A 1 111 ? -49.488 6.048 55.903 1.00 46.16 111 VAL A O 1
#